Protein AF-A0A328L200-F1 (afdb_monomer_lite)

Structure (mmCIF, N/CA/C/O backbone):
data_AF-A0A328L200-F1
#
_entry.id   AF-A0A328L200-F1
#
loop_
_atom_site.group_PDB
_atom_site.id
_atom_site.type_symbol
_atom_site.label_atom_id
_atom_site.label_alt_id
_atom_site.label_comp_id
_atom_site.label_asym_id
_atom_site.label_entity_id
_atom_site.label_seq_id
_atom_site.pdbx_PDB_ins_code
_atom_site.Cartn_x
_atom_site.Cartn_y
_atom_site.Cartn_z
_atom_site.occupancy
_atom_site.B_iso_or_equiv
_atom_site.auth_seq_id
_atom_site.auth_comp_id
_atom_site.auth_asym_id
_atom_site.auth_atom_id
_atom_site.pdbx_PDB_model_num
ATOM 1 N N . MET A 1 1 ? -6.856 -6.385 -17.277 1.00 74.69 1 MET A N 1
ATOM 2 C CA . MET A 1 1 ? -5.561 -6.654 -17.937 1.00 74.69 1 MET A CA 1
ATOM 3 C C . MET A 1 1 ? -5.265 -5.537 -18.916 1.00 74.69 1 MET A C 1
ATOM 5 O O . MET A 1 1 ? -6.161 -5.166 -19.666 1.00 74.69 1 MET A O 1
ATOM 9 N N . LEU A 1 2 ? -4.038 -5.025 -18.912 1.00 84.19 2 LEU A N 1
ATOM 10 C CA . LEU A 1 2 ? -3.545 -4.004 -19.835 1.00 84.19 2 LEU A CA 1
ATOM 11 C C . LEU A 1 2 ? -2.280 -4.549 -20.502 1.00 84.19 2 LEU A C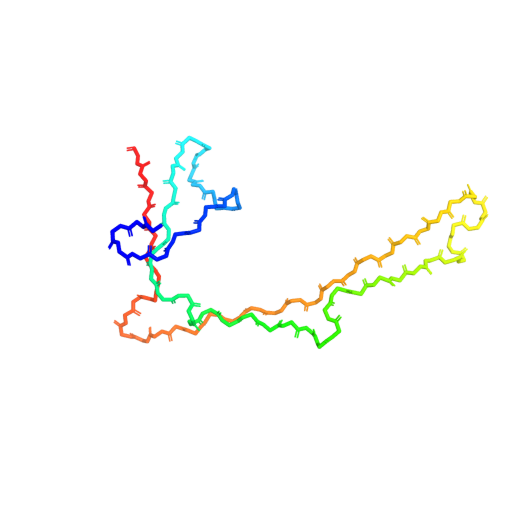 1
ATOM 13 O O . LEU A 1 2 ? -1.371 -4.989 -19.807 1.00 84.19 2 LEU A O 1
ATOM 17 N N . LEU A 1 3 ? -2.245 -4.587 -21.838 1.00 88.44 3 LEU A N 1
ATOM 18 C CA . LEU A 1 3 ? -1.119 -5.147 -22.611 1.00 88.44 3 LEU A CA 1
ATOM 19 C C . LEU A 1 3 ? -0.723 -6.588 -22.210 1.00 88.44 3 LEU A C 1
ATOM 21 O O . LEU A 1 3 ? 0.434 -6.972 -22.324 1.00 88.44 3 LEU A O 1
ATOM 25 N N . GLY A 1 4 ? -1.683 -7.388 -21.733 1.00 91.69 4 GLY A N 1
ATOM 26 C CA . GLY A 1 4 ? -1.440 -8.764 -21.276 1.00 91.69 4 GLY A CA 1
ATOM 27 C C . GLY A 1 4 ? -0.956 -8.897 -19.828 1.00 91.69 4 GLY A C 1
ATOM 28 O O . GLY A 1 4 ? -0.777 -10.019 -19.366 1.00 91.69 4 GLY A O 1
ATOM 29 N N . PHE A 1 5 ? -0.807 -7.791 -19.092 1.00 90.62 5 PHE A N 1
ATOM 30 C CA . PHE A 1 5 ? -0.413 -7.792 -17.681 1.00 90.62 5 PHE A CA 1
ATOM 31 C C . PHE A 1 5 ? -1.605 -7.512 -16.746 1.00 90.62 5 PHE A C 1
ATOM 33 O O . PHE A 1 5 ? -2.570 -6.839 -17.149 1.00 90.62 5 PHE A O 1
ATOM 40 N N . PRO A 1 6 ? -1.576 -8.021 -15.496 1.00 92.06 6 PRO A N 1
ATOM 41 C CA . PRO A 1 6 ? -2.496 -7.595 -14.446 1.00 92.06 6 PRO A CA 1
ATOM 42 C C . PRO A 1 6 ? -2.429 -6.077 -14.260 1.00 92.06 6 PRO A C 1
ATOM 44 O O . PRO A 1 6 ? -1.364 -5.476 -14.368 1.00 92.06 6 PRO A O 1
ATOM 47 N N . LEU A 1 7 ? -3.583 -5.465 -14.017 1.00 90.62 7 LEU A N 1
ATOM 48 C CA . LEU A 1 7 ? -3.704 -4.031 -13.780 1.00 90.62 7 LEU A CA 1
ATOM 49 C C . LEU A 1 7 ? -4.484 -3.847 -12.487 1.00 90.62 7 LEU A C 1
ATOM 51 O O . LEU A 1 7 ? -5.555 -4.441 -12.353 1.00 90.62 7 LEU A O 1
ATOM 55 N N . ASP A 1 8 ? -3.959 -3.003 -11.610 1.00 91.25 8 ASP A N 1
ATOM 56 C CA . ASP A 1 8 ? -4.656 -2.494 -10.438 1.00 91.25 8 ASP A CA 1
ATOM 57 C C . ASP A 1 8 ? -4.718 -0.963 -10.511 1.00 91.25 8 ASP A C 1
ATOM 59 O O . ASP A 1 8 ? -3.757 -0.320 -10.942 1.00 91.25 8 ASP A O 1
ATOM 63 N N . CYS A 1 9 ? -5.863 -0.389 -10.146 1.00 89.75 9 CYS A N 1
ATOM 64 C CA . CYS A 1 9 ? -6.113 1.049 -10.209 1.00 89.75 9 CYS A CA 1
ATOM 65 C C . CYS A 1 9 ? -6.367 1.566 -8.794 1.00 89.75 9 CYS A C 1
ATOM 67 O O . CYS A 1 9 ? -7.306 1.125 -8.137 1.00 89.75 9 CYS A O 1
ATOM 69 N N . THR A 1 10 ? -5.558 2.525 -8.345 1.00 89.38 10 THR A N 1
ATOM 70 C CA . THR A 1 10 ? -5.636 3.073 -6.988 1.00 89.38 10 THR A CA 1
ATOM 71 C C . THR A 1 10 ? -5.482 4.588 -6.983 1.00 89.38 10 THR A C 1
ATOM 73 O O . THR A 1 10 ? -4.638 5.138 -7.690 1.00 89.38 10 THR A O 1
ATOM 76 N N . ASP A 1 11 ? -6.256 5.249 -6.126 1.00 88.56 11 ASP A N 1
ATOM 77 C CA . ASP A 1 11 ? -6.176 6.696 -5.890 1.00 88.56 11 ASP A CA 1
ATOM 78 C C . ASP A 1 11 ? -5.010 7.075 -4.958 1.00 88.56 11 ASP A C 1
ATOM 80 O O . ASP A 1 11 ? -4.705 8.254 -4.761 1.00 88.56 11 ASP A O 1
ATOM 84 N N . ALA A 1 12 ? -4.347 6.081 -4.354 1.00 87.69 12 ALA A N 1
ATOM 85 C CA . ALA A 1 12 ? -3.206 6.302 -3.468 1.00 87.69 12 ALA A CA 1
ATOM 86 C C . ALA A 1 12 ? -1.970 6.819 -4.223 1.00 87.69 12 ALA A C 1
ATOM 88 O O . ALA A 1 12 ? -1.110 7.484 -3.643 1.00 87.69 12 ALA A O 1
ATOM 89 N N . VAL A 1 13 ? -1.876 6.520 -5.520 1.00 85.69 13 VAL A N 1
ATOM 90 C CA . VAL A 1 13 ? -0.774 6.952 -6.373 1.00 85.69 13 VAL A CA 1
ATOM 91 C C . VAL A 1 13 ? -1.050 8.363 -6.893 1.00 85.69 13 VAL A C 1
ATOM 93 O O . VAL A 1 13 ? -1.998 8.585 -7.641 1.00 85.69 13 VAL A O 1
ATOM 96 N N . LYS A 1 14 ? -0.185 9.319 -6.533 1.00 84.75 14 LYS A N 1
ATOM 97 C CA . LYS A 1 14 ? -0.299 10.723 -6.955 1.00 84.75 14 LYS A CA 1
ATOM 98 C C . LYS A 1 14 ? 0.869 11.158 -7.837 1.00 84.75 14 LYS A C 1
ATOM 100 O O . LYS A 1 14 ? 2.028 10.822 -7.577 1.00 84.75 14 LYS A O 1
ATOM 105 N N . GLY A 1 15 ? 0.546 11.902 -8.892 1.00 83.56 15 GLY A N 1
ATOM 106 C CA . GLY A 1 15 ? 1.520 12.569 -9.753 1.00 83.56 15 GLY A CA 1
ATOM 107 C C . GLY A 1 15 ? 1.996 13.891 -9.172 1.00 83.56 15 GLY A C 1
ATOM 108 O O . GLY A 1 15 ? 1.612 14.289 -8.073 1.00 83.56 15 GLY A O 1
ATOM 109 N N . SER A 1 16 ? 2.818 14.606 -9.937 1.00 85.44 16 SER A N 1
ATOM 110 C CA . SER A 1 16 ? 3.231 15.967 -9.581 1.00 85.44 16 SER A CA 1
ATOM 111 C C . SER A 1 16 ? 2.062 16.961 -9.489 1.00 85.44 16 SER A C 1
ATOM 113 O O . SER A 1 16 ? 2.191 17.997 -8.845 1.00 85.44 16 SER A O 1
ATOM 115 N N . ALA A 1 17 ? 0.946 16.672 -10.162 1.00 84.25 17 ALA A N 1
ATOM 116 C CA . ALA A 1 17 ? -0.293 17.442 -10.122 1.00 84.25 17 ALA A CA 1
ATOM 117 C C . ALA A 1 17 ? -1.499 16.490 -10.145 1.00 84.25 17 ALA A C 1
ATOM 119 O O . ALA A 1 17 ? -1.404 15.399 -10.706 1.00 84.25 17 ALA A O 1
ATOM 120 N N . ASP A 1 18 ? -2.638 16.922 -9.597 1.00 81.19 18 ASP A N 1
ATOM 121 C CA . ASP A 1 18 ? -3.844 16.084 -9.460 1.00 81.19 18 ASP A CA 1
ATOM 122 C C . ASP A 1 18 ? -4.448 15.631 -10.802 1.00 81.19 18 ASP A C 1
ATOM 124 O O . ASP A 1 18 ? -5.197 14.661 -10.855 1.00 81.19 18 ASP A O 1
ATOM 128 N N . SER A 1 19 ? -4.117 16.310 -11.904 1.00 82.00 19 SER A N 1
ATOM 129 C CA . SER A 1 19 ? -4.578 15.960 -13.252 1.00 82.00 19 SER A CA 1
ATOM 130 C C . SER A 1 19 ? -3.672 14.966 -13.986 1.00 82.00 19 SER A C 1
ATOM 132 O O . SER A 1 19 ? -3.979 14.594 -15.116 1.00 82.00 19 SER A O 1
ATOM 134 N N . VAL A 1 20 ? -2.531 14.589 -13.401 1.00 87.44 20 VAL A N 1
ATOM 135 C CA . VAL A 1 20 ? -1.509 13.762 -14.055 1.00 87.44 20 VAL A CA 1
ATOM 136 C C . VAL A 1 20 ? -1.679 12.309 -13.636 1.00 87.44 20 VAL A C 1
ATOM 138 O O . VAL A 1 20 ? -1.547 11.969 -12.460 1.00 87.44 20 VAL A O 1
ATOM 141 N N . ALA A 1 21 ? -1.921 11.439 -14.615 1.00 85.50 21 ALA A N 1
ATOM 142 C CA . ALA A 1 21 ? -1.965 10.002 -14.389 1.00 85.50 21 ALA A CA 1
ATOM 143 C C . ALA A 1 21 ? -0.545 9.440 -14.230 1.00 85.50 21 ALA A C 1
ATOM 145 O O . ALA A 1 21 ? 0.351 9.736 -15.030 1.00 85.50 21 ALA A O 1
ATOM 146 N N . VAL A 1 22 ? -0.353 8.597 -13.216 1.00 90.44 22 VAL A N 1
ATOM 147 C CA . VAL A 1 22 ? 0.919 7.920 -12.945 1.00 90.44 22 VAL A CA 1
ATOM 148 C C . VAL A 1 22 ? 0.733 6.421 -13.083 1.00 90.44 22 VAL A C 1
ATOM 150 O O . VAL A 1 22 ? -0.193 5.843 -12.520 1.00 90.44 22 VAL A O 1
ATOM 153 N N . PHE A 1 23 ? 1.658 5.792 -13.794 1.00 90.50 23 PHE A N 1
ATOM 154 C CA . PHE A 1 23 ? 1.717 4.353 -13.972 1.00 90.50 23 PHE A CA 1
ATOM 155 C C . PHE A 1 23 ? 2.973 3.809 -13.311 1.00 90.50 23 PHE A C 1
ATOM 157 O O . PHE A 1 23 ? 4.072 4.327 -13.525 1.00 90.50 23 PHE A O 1
ATOM 164 N N . TYR A 1 24 ? 2.801 2.737 -12.546 1.00 90.31 24 TYR A N 1
ATOM 165 C CA . TYR A 1 24 ? 3.897 1.893 -12.098 1.00 90.31 24 TYR A CA 1
ATOM 166 C C . TYR A 1 24 ? 3.812 0.552 -12.817 1.00 90.31 24 TYR A C 1
ATOM 168 O O . TYR A 1 24 ? 2.750 -0.066 -12.862 1.00 90.31 24 TYR A O 1
ATOM 176 N N . PHE A 1 25 ? 4.924 0.116 -13.398 1.00 90.75 25 PHE A N 1
ATOM 177 C CA . PHE A 1 25 ? 4.999 -1.142 -14.131 1.00 90.75 25 PHE A CA 1
ATOM 178 C C . PHE A 1 25 ? 6.308 -1.860 -13.823 1.00 90.75 25 PHE A C 1
ATOM 180 O O . PHE A 1 25 ? 7.381 -1.275 -13.943 1.00 90.75 25 PHE A O 1
ATOM 187 N N . GLY A 1 26 ? 6.224 -3.125 -13.429 1.00 89.06 26 GLY A N 1
ATOM 188 C CA . GLY A 1 26 ? 7.381 -3.931 -13.063 1.00 89.06 26 GLY A CA 1
ATOM 189 C C . GLY A 1 26 ? 6.983 -5.118 -12.201 1.00 89.06 26 GLY A C 1
ATOM 190 O O . GLY A 1 26 ? 5.801 -5.462 -12.111 1.00 89.06 26 GLY A O 1
ATOM 191 N N . ASP A 1 27 ? 7.974 -5.730 -11.562 1.00 87.94 27 ASP A N 1
ATOM 192 C CA . ASP A 1 27 ? 7.756 -6.855 -10.660 1.00 87.94 27 ASP A CA 1
ATOM 193 C C . ASP A 1 27 ? 7.646 -6.372 -9.209 1.00 87.94 27 ASP A C 1
ATOM 195 O O . ASP A 1 27 ? 8.636 -6.054 -8.546 1.00 87.94 27 ASP A O 1
ATOM 199 N N . PHE A 1 28 ? 6.412 -6.333 -8.706 1.00 88.19 28 PHE A N 1
ATOM 200 C CA . PHE A 1 28 ? 6.127 -5.959 -7.322 1.00 88.19 28 PHE A CA 1
ATOM 201 C C . PHE A 1 28 ? 6.446 -7.065 -6.310 1.00 88.19 28 PHE A C 1
ATOM 203 O O . PHE A 1 28 ? 6.417 -6.796 -5.114 1.00 88.19 28 PHE A O 1
ATOM 210 N N . SER A 1 29 ? 6.819 -8.275 -6.740 1.00 86.00 29 SER A N 1
ATOM 211 C CA . SER A 1 29 ? 7.214 -9.366 -5.832 1.00 86.00 29 SER A CA 1
ATOM 212 C C . SER A 1 29 ? 8.491 -9.041 -5.045 1.00 86.00 29 SER A C 1
ATOM 214 O O . SER A 1 29 ? 8.739 -9.618 -3.989 1.00 86.00 29 SER A O 1
ATOM 216 N N . PHE A 1 30 ? 9.292 -8.084 -5.528 1.00 84.56 30 PHE A N 1
ATOM 217 C CA . PHE A 1 30 ? 10.453 -7.536 -4.817 1.00 84.56 30 PHE A CA 1
ATOM 218 C C . PHE A 1 30 ? 10.079 -6.585 -3.670 1.00 84.56 30 PHE A C 1
ATOM 220 O O . PHE A 1 30 ? 10.932 -6.256 -2.839 1.00 84.56 30 PHE A O 1
ATOM 227 N N . PHE A 1 31 ? 8.827 -6.124 -3.625 1.00 86.06 31 PHE A N 1
ATOM 228 C CA . PHE A 1 31 ? 8.284 -5.358 -2.515 1.00 86.06 31 PHE A CA 1
ATOM 229 C C . PHE A 1 31 ? 7.640 -6.323 -1.521 1.00 86.06 31 PHE A C 1
ATOM 231 O O . PHE A 1 31 ? 6.525 -6.802 -1.716 1.00 86.06 31 PHE A O 1
ATOM 238 N N . VAL A 1 32 ? 8.368 -6.633 -0.451 1.00 87.00 32 VAL A N 1
ATOM 239 C CA . VAL A 1 32 ? 7.889 -7.550 0.582 1.00 87.00 32 VAL A CA 1
ATOM 240 C C . VAL A 1 32 ? 7.281 -6.728 1.707 1.00 87.00 32 VAL A C 1
ATOM 242 O O . VAL A 1 32 ? 7.987 -5.987 2.394 1.00 87.00 32 VAL A O 1
ATOM 245 N N . ILE A 1 33 ? 5.972 -6.878 1.891 1.00 87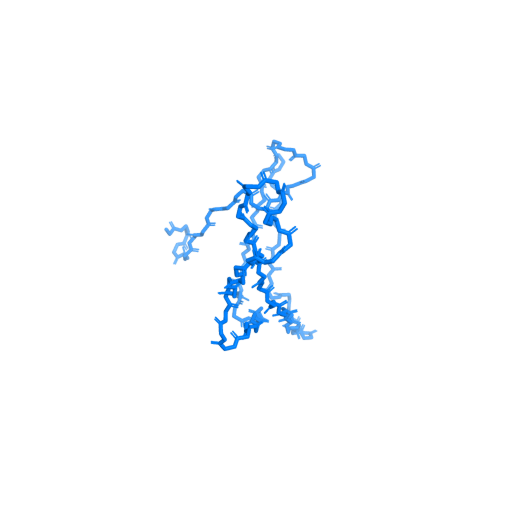.81 33 ILE A N 1
ATOM 246 C CA . ILE A 1 33 ? 5.247 -6.340 3.041 1.00 87.81 33 ILE A CA 1
ATOM 247 C C . ILE A 1 33 ? 5.180 -7.443 4.093 1.00 87.81 33 ILE A C 1
ATOM 249 O O . ILE A 1 33 ? 4.703 -8.545 3.819 1.00 87.81 33 ILE A O 1
ATOM 253 N N . GLN A 1 34 ? 5.695 -7.152 5.280 1.00 85.25 34 GLN A N 1
ATOM 254 C CA . GLN A 1 34 ? 5.573 -7.985 6.464 1.00 85.25 34 GLN A CA 1
ATOM 255 C C . GLN A 1 34 ? 4.498 -7.386 7.362 1.00 85.25 34 GLN A C 1
ATOM 257 O O . GLN A 1 34 ? 4.598 -6.248 7.816 1.00 85.25 34 GLN A O 1
ATOM 262 N N . GLU A 1 35 ? 3.463 -8.172 7.609 1.00 84.25 35 GLU A N 1
ATOM 263 C CA . GLU A 1 35 ? 2.407 -7.842 8.555 1.00 84.25 35 GLU A CA 1
ATOM 264 C C . GLU A 1 35 ? 2.577 -8.707 9.805 1.00 84.25 35 GLU A C 1
ATOM 266 O O . GLU A 1 35 ? 3.058 -9.845 9.727 1.00 84.25 35 GLU A O 1
ATOM 271 N N . ASN A 1 36 ? 2.209 -8.165 10.967 1.00 80.62 36 ASN A N 1
ATOM 272 C CA . ASN A 1 36 ? 2.132 -8.964 12.184 1.00 80.62 36 ASN A CA 1
ATOM 273 C C . ASN A 1 36 ? 1.163 -10.143 11.971 1.00 80.62 36 ASN A C 1
ATOM 275 O O . ASN A 1 36 ? 0.169 -10.011 11.261 1.00 80.62 36 ASN A O 1
ATOM 279 N N . SER A 1 37 ? 1.401 -11.292 12.607 1.00 79.06 37 SER A N 1
ATOM 280 C CA . SER A 1 37 ? 0.550 -12.478 12.418 1.00 79.06 37 SER A CA 1
ATOM 281 C C . SER A 1 37 ? -0.908 -12.255 12.826 1.00 79.06 37 SER A C 1
ATOM 283 O O . SER A 1 37 ? -1.791 -12.968 12.358 1.00 79.06 37 SER A O 1
ATOM 285 N N . GLU A 1 38 ? -1.149 -11.289 13.714 1.00 80.62 38 GLU A N 1
ATOM 286 C CA . GLU A 1 38 ? -2.485 -10.916 14.186 1.00 80.62 38 GLU A CA 1
ATOM 287 C C . GLU A 1 38 ? -3.186 -9.897 13.267 1.00 80.62 38 GLU A C 1
ATOM 289 O O . GLU A 1 38 ? -4.410 -9.789 13.304 1.00 80.62 38 GLU A O 1
ATOM 294 N N . GLY A 1 39 ? -2.440 -9.210 12.389 1.00 84.88 39 GLY A N 1
ATOM 295 C CA . GLY A 1 39 ? -2.964 -8.204 11.463 1.00 84.88 39 GLY A CA 1
ATOM 296 C C . GLY A 1 39 ? -3.523 -6.962 12.164 1.00 84.88 39 GLY A C 1
ATOM 297 O O . GLY A 1 39 ? -2.887 -6.384 13.044 1.00 84.88 39 GLY A O 1
ATOM 298 N N . LEU A 1 40 ? -4.720 -6.531 11.752 1.00 88.88 40 LEU A N 1
ATOM 299 C CA . LEU A 1 40 ? -5.440 -5.417 12.373 1.00 88.88 40 LEU A CA 1
ATOM 300 C C . LEU A 1 40 ? -5.968 -5.809 13.760 1.00 88.88 40 LEU A C 1
ATOM 302 O O . LEU A 1 40 ? -6.915 -6.590 13.879 1.00 88.88 40 LEU A O 1
ATOM 306 N N . GLU A 1 41 ? -5.437 -5.173 14.796 1.00 89.06 41 GLU A N 1
ATOM 307 C CA . GLU A 1 41 ? -5.881 -5.350 16.173 1.00 89.06 41 GLU A CA 1
ATOM 308 C C . GLU A 1 41 ? -6.900 -4.269 16.560 1.00 89.06 41 GLU A C 1
ATOM 310 O O . GLU A 1 41 ? -6.739 -3.078 16.269 1.00 89.06 41 GLU A O 1
ATOM 315 N N . ILE A 1 42 ? -7.976 -4.698 17.229 1.00 90.69 42 ILE A N 1
ATOM 316 C CA . ILE A 1 42 ? -9.043 -3.823 17.725 1.00 90.69 42 ILE A CA 1
ATOM 317 C C . ILE A 1 42 ? -9.110 -3.947 19.245 1.00 90.69 42 ILE A C 1
ATOM 319 O O . ILE A 1 42 ? -9.535 -4.966 19.789 1.00 90.69 42 ILE A O 1
ATOM 323 N N . GLU A 1 43 ? -8.744 -2.872 19.934 1.00 89.12 43 GLU A N 1
ATOM 324 C CA . GLU A 1 43 ? -8.794 -2.763 21.388 1.00 89.12 43 GLU A CA 1
ATOM 325 C C . GLU A 1 43 ? -9.988 -1.887 21.805 1.00 89.12 43 GLU A C 1
ATOM 327 O O . GLU A 1 43 ? -10.097 -0.718 21.424 1.00 89.12 43 GLU A O 1
ATOM 332 N N . ILE A 1 44 ? -10.905 -2.449 22.601 1.00 89.88 44 ILE A N 1
ATOM 333 C CA . ILE A 1 44 ? -12.041 -1.702 23.161 1.00 89.88 44 ILE A CA 1
ATOM 334 C C . ILE A 1 44 ? -11.588 -1.004 24.445 1.00 89.88 44 ILE A C 1
ATOM 336 O O . ILE A 1 44 ? -11.332 -1.652 25.462 1.00 89.88 44 ILE A O 1
ATOM 340 N N . MET A 1 45 ? -11.572 0.326 24.431 1.00 86.50 45 MET A N 1
ATOM 341 C CA . MET A 1 45 ? -11.132 1.162 25.548 1.00 86.50 45 MET A CA 1
ATOM 342 C C . MET A 1 45 ? -12.265 1.384 26.555 1.00 86.50 45 MET A C 1
ATOM 344 O O . MET A 1 45 ? -12.822 2.477 26.666 1.00 86.50 45 MET A O 1
ATOM 348 N N . LYS A 1 46 ? -12.624 0.325 27.288 1.00 78.25 46 LYS A N 1
ATOM 349 C CA . LYS A 1 46 ? -13.788 0.316 28.192 1.00 78.25 46 LYS A CA 1
ATOM 350 C C . LYS A 1 46 ? -13.713 1.370 29.295 1.00 78.25 46 LYS A C 1
ATOM 352 O O . LYS A 1 46 ? -14.741 1.931 29.632 1.00 78.25 46 LYS A O 1
ATOM 357 N N . GLU A 1 47 ? -12.531 1.641 29.845 1.00 82.44 47 GLU A N 1
ATOM 358 C CA . GLU A 1 47 ? -12.381 2.509 31.024 1.00 82.44 47 GLU A CA 1
ATOM 359 C C . GLU A 1 47 ? -12.188 3.992 30.679 1.00 82.44 47 GLU A C 1
ATOM 361 O O . GLU A 1 47 ? -12.666 4.862 31.404 1.00 82.44 47 GLU A O 1
ATOM 366 N N . MET A 1 48 ? -11.535 4.294 29.553 1.00 81.31 48 MET A N 1
ATOM 367 C CA . MET A 1 48 ? -11.106 5.657 29.212 1.00 81.31 48 MET A CA 1
ATOM 368 C C . MET A 1 48 ? -12.276 6.620 28.951 1.00 81.31 48 MET A C 1
ATOM 370 O O . MET A 1 48 ? -12.148 7.818 29.191 1.00 81.31 48 MET A O 1
ATOM 374 N N . TYR A 1 49 ? -13.424 6.096 28.511 1.00 83.69 49 TYR A N 1
ATOM 375 C CA . TYR A 1 49 ? -14.582 6.889 28.082 1.00 83.69 49 TYR A CA 1
ATOM 376 C C . TYR A 1 49 ? -15.839 6.693 28.950 1.00 83.69 49 TYR A C 1
ATOM 378 O O . TYR A 1 49 ? -16.895 7.251 28.644 1.00 83.69 49 TYR A O 1
ATOM 386 N N . MET A 1 50 ? -15.743 5.973 30.078 1.00 82.06 50 MET A N 1
ATOM 387 C CA . MET A 1 50 ? -16.910 5.698 30.938 1.00 82.06 50 MET A CA 1
ATOM 388 C C . MET A 1 50 ? -17.578 6.963 31.485 1.00 82.06 50 MET A C 1
ATOM 390 O O . MET A 1 50 ? -18.801 7.019 31.576 1.00 82.06 50 MET A O 1
ATOM 394 N N . ASN A 1 51 ? -16.796 7.998 31.805 1.00 85.94 51 ASN A N 1
ATOM 395 C CA . ASN A 1 51 ? -17.324 9.243 32.376 1.00 85.94 51 ASN A CA 1
ATOM 396 C C . ASN A 1 51 ? -18.102 10.101 31.366 1.00 85.94 51 ASN A C 1
ATOM 398 O O . ASN A 1 51 ? -18.797 11.029 31.770 1.00 85.94 51 ASN A O 1
ATOM 402 N N . VAL A 1 52 ? -17.973 9.809 30.070 1.00 88.94 52 VAL A N 1
ATOM 403 C CA . VAL A 1 52 ? -18.577 10.587 28.978 1.00 88.94 52 VAL A CA 1
ATOM 404 C C . VAL A 1 52 ? -19.693 9.807 28.267 1.00 88.94 52 VAL A C 1
ATOM 406 O O . VAL A 1 52 ? -20.334 10.342 27.372 1.00 88.94 52 VAL A O 1
ATOM 409 N N . ASN A 1 53 ? -19.978 8.568 28.700 1.00 85.56 53 ASN A N 1
ATOM 410 C CA . ASN A 1 53 ? -20.918 7.641 28.054 1.00 85.56 53 ASN A CA 1
ATOM 411 C C . ASN A 1 53 ? -20.584 7.380 26.569 1.00 85.56 53 ASN A C 1
ATOM 413 O O . ASN A 1 53 ? -21.470 7.291 25.718 1.00 85.56 53 ASN A O 1
ATOM 417 N N . GLU A 1 54 ? -19.292 7.256 26.266 1.00 88.56 54 GLU A N 1
ATOM 418 C CA . GLU A 1 54 ? -18.774 6.961 24.928 1.00 88.56 54 GLU A CA 1
ATOM 419 C C . GLU A 1 54 ? -18.003 5.630 24.926 1.00 88.56 54 GLU A C 1
ATOM 421 O O . GLU A 1 54 ? -17.558 5.145 25.968 1.00 88.56 54 GLU A O 1
ATOM 426 N N . VAL A 1 55 ? -17.840 5.025 23.744 1.00 86.12 55 VAL A N 1
ATOM 427 C CA . VAL A 1 55 ? -17.048 3.799 23.554 1.00 86.12 55 VAL A CA 1
ATOM 428 C C . VAL A 1 55 ? -15.839 4.124 22.690 1.00 86.12 55 VAL A C 1
ATOM 430 O O . VAL A 1 55 ? -15.975 4.415 21.504 1.00 86.12 55 VAL A O 1
ATOM 433 N N . GLY A 1 56 ? -14.649 4.046 23.283 1.00 88.94 56 GLY A N 1
ATOM 434 C CA . GLY A 1 56 ? -13.397 4.172 22.547 1.00 88.94 56 GLY A CA 1
ATOM 435 C C . GLY A 1 56 ? -13.021 2.865 21.859 1.00 88.94 56 GLY A C 1
ATOM 436 O O . GLY A 1 56 ? -13.016 1.806 22.490 1.00 88.94 56 GLY A O 1
ATOM 437 N N . LEU A 1 57 ? -12.667 2.948 20.580 1.00 91.94 57 LEU A N 1
ATOM 438 C CA . LEU A 1 57 ? -12.067 1.855 19.822 1.00 91.94 57 LEU A CA 1
ATOM 439 C C . LEU A 1 57 ? -10.691 2.302 19.354 1.00 91.94 57 LEU A C 1
ATOM 441 O O . LEU A 1 57 ? -10.560 3.318 18.671 1.00 91.94 57 LEU A O 1
ATOM 445 N N . LYS A 1 58 ? -9.671 1.534 19.708 1.00 89.50 58 LYS A N 1
ATOM 446 C CA . LYS A 1 58 ? -8.314 1.740 19.228 1.00 89.50 58 LYS A CA 1
ATOM 447 C C . LYS A 1 58 ? -8.014 0.660 18.204 1.00 89.50 58 LYS A C 1
ATOM 449 O O . LYS A 1 58 ? -7.955 -0.519 18.536 1.00 89.50 58 LYS A O 1
ATOM 454 N N . LEU A 1 59 ? -7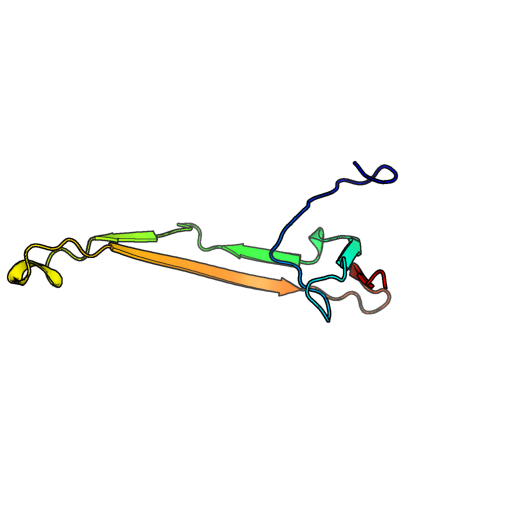.863 1.091 16.958 1.00 92.38 59 LEU A N 1
ATOM 455 C CA . LEU A 1 59 ? -7.480 0.237 15.845 1.00 92.38 59 LEU A CA 1
ATOM 456 C C . LEU A 1 59 ? -6.011 0.496 15.540 1.00 92.38 59 LEU A C 1
ATOM 458 O O . LEU A 1 59 ? -5.628 1.647 15.321 1.00 92.38 59 LEU A O 1
ATOM 462 N N . TYR A 1 60 ? -5.193 -0.548 15.530 1.00 89.75 60 TYR A N 1
ATOM 463 C CA . TYR A 1 60 ? -3.802 -0.435 15.115 1.00 89.75 60 TYR A CA 1
ATOM 464 C C . TYR A 1 60 ? -3.396 -1.639 14.274 1.00 89.75 60 TYR A C 1
ATOM 466 O O . TYR A 1 60 ? -3.865 -2.753 14.479 1.00 89.75 60 TYR A O 1
ATOM 474 N N . ASN A 1 61 ? -2.544 -1.385 13.288 1.00 88.56 61 ASN A N 1
ATOM 475 C CA . ASN A 1 61 ? -1.918 -2.412 12.472 1.00 88.56 61 ASN A CA 1
ATOM 476 C C . ASN A 1 61 ? -0.442 -2.041 12.324 1.00 88.56 61 ASN A C 1
ATOM 478 O O . ASN A 1 61 ? -0.125 -0.887 12.015 1.00 88.56 61 ASN A O 1
ATOM 482 N N . LEU A 1 62 ? 0.445 -2.999 12.585 1.00 85.12 62 LEU A N 1
ATOM 483 C CA . LEU A 1 62 ? 1.876 -2.835 12.394 1.00 85.12 62 LEU A CA 1
ATOM 484 C C . LEU A 1 62 ? 2.275 -3.478 11.067 1.00 85.12 62 LEU A C 1
ATOM 486 O O . LEU A 1 62 ? 2.290 -4.700 10.928 1.00 85.12 62 LEU A O 1
ATOM 490 N N . LEU A 1 63 ? 2.626 -2.620 10.115 1.00 87.69 63 LEU A N 1
ATOM 491 C CA . LEU A 1 63 ? 3.082 -3.001 8.786 1.00 87.69 63 LEU A CA 1
ATOM 492 C C . LEU A 1 63 ? 4.536 -2.562 8.625 1.00 87.69 63 LEU A C 1
ATOM 494 O O . LEU A 1 63 ? 4.850 -1.390 8.845 1.00 87.69 63 LEU A O 1
ATOM 498 N N . ASP A 1 64 ? 5.401 -3.487 8.218 1.00 86.25 64 ASP A N 1
ATOM 499 C CA . ASP A 1 64 ? 6.761 -3.190 7.774 1.00 86.25 64 ASP A CA 1
ATOM 500 C C . ASP A 1 64 ? 6.904 -3.537 6.290 1.00 86.25 64 ASP A C 1
ATOM 502 O O . ASP A 1 64 ? 6.345 -4.515 5.795 1.00 86.25 64 ASP A O 1
ATOM 506 N N . GLY A 1 65 ? 7.625 -2.710 5.547 1.00 86.31 65 GLY A N 1
ATOM 507 C CA . GLY A 1 65 ? 7.759 -2.835 4.103 1.00 86.31 65 GLY A CA 1
ATOM 508 C C . GLY A 1 65 ? 9.215 -2.718 3.702 1.00 86.31 65 GLY A C 1
ATOM 509 O O . GLY A 1 65 ? 9.851 -1.692 3.943 1.00 86.31 65 GLY A O 1
ATOM 510 N N . LYS A 1 66 ? 9.740 -3.744 3.030 1.00 82.38 66 LYS A N 1
ATOM 511 C CA . LYS A 1 66 ? 11.101 -3.732 2.497 1.00 82.38 66 LYS A CA 1
ATOM 512 C C . LYS A 1 66 ? 11.084 -3.874 0.985 1.00 82.38 66 LYS A C 1
ATOM 514 O O . LYS A 1 66 ? 10.626 -4.877 0.441 1.00 82.38 66 LYS A O 1
ATOM 519 N N . LEU A 1 67 ? 11.678 -2.891 0.314 1.00 79.44 67 LEU A N 1
ATOM 520 C CA . LEU A 1 67 ? 12.003 -2.992 -1.102 1.00 79.44 67 LEU A CA 1
ATOM 521 C C . LEU A 1 67 ? 13.378 -3.645 -1.264 1.00 79.44 67 LEU A C 1
ATOM 523 O O . LEU A 1 67 ? 14.389 -3.123 -0.789 1.00 79.44 67 LEU A O 1
ATOM 527 N N . ILE A 1 68 ? 13.411 -4.798 -1.926 1.00 76.38 68 ILE A N 1
ATOM 528 C CA . ILE A 1 68 ? 14.652 -5.482 -2.285 1.00 76.38 68 ILE A CA 1
ATOM 529 C C . ILE A 1 68 ? 15.085 -4.962 -3.657 1.00 76.38 68 ILE A C 1
ATOM 531 O O . ILE A 1 68 ? 14.484 -5.296 -4.674 1.00 76.38 68 ILE A O 1
ATOM 535 N N . TYR A 1 69 ? 16.114 -4.115 -3.684 1.00 70.50 69 TYR A N 1
ATOM 536 C CA . TYR A 1 69 ? 16.678 -3.614 -4.936 1.00 70.50 69 TYR A CA 1
ATOM 537 C C . TYR A 1 69 ? 17.573 -4.668 -5.591 1.00 70.50 69 TYR A C 1
ATOM 539 O O . TYR A 1 69 ? 18.408 -5.283 -4.927 1.00 70.50 69 TYR A O 1
ATOM 547 N N . SER A 1 70 ? 17.419 -4.834 -6.903 1.00 69.00 70 SER A N 1
ATOM 548 C CA . SER A 1 70 ? 18.422 -5.494 -7.737 1.00 69.00 70 SER A CA 1
ATOM 549 C C . SER A 1 70 ? 19.535 -4.493 -8.058 1.00 69.00 70 SER A C 1
ATOM 551 O O . SER A 1 70 ? 19.257 -3.330 -8.345 1.00 69.00 70 SER A O 1
ATOM 553 N N . GLU A 1 71 ? 20.796 -4.927 -8.012 1.00 70.56 71 GLU A N 1
ATOM 554 C CA . GLU A 1 71 ? 21.951 -4.068 -8.330 1.00 70.56 71 GLU A CA 1
ATOM 555 C C . GLU A 1 71 ? 22.061 -3.742 -9.829 1.00 70.56 71 GLU A C 1
ATOM 557 O O . GLU A 1 71 ? 22.751 -2.797 -10.205 1.00 70.56 71 GLU A O 1
ATOM 562 N N . VAL A 1 72 ? 21.398 -4.522 -10.690 1.00 77.00 72 VAL A N 1
ATOM 563 C CA . VAL A 1 72 ? 21.611 -4.487 -12.146 1.00 77.00 72 VAL A CA 1
ATOM 564 C C . VAL A 1 72 ? 20.467 -3.796 -12.891 1.00 77.00 72 VAL A C 1
ATOM 566 O O . VAL A 1 72 ? 20.716 -3.088 -13.864 1.00 77.00 72 VAL A O 1
ATOM 569 N N . GLU A 1 73 ? 19.219 -3.965 -12.440 1.00 72.81 73 GLU A N 1
ATOM 570 C CA . GLU A 1 73 ? 18.031 -3.465 -13.145 1.00 72.81 73 GLU A CA 1
ATOM 571 C C . GLU A 1 73 ? 16.996 -2.864 -12.181 1.00 72.81 73 GLU A C 1
ATOM 573 O O . GLU A 1 73 ? 16.798 -3.387 -11.079 1.00 72.81 73 GLU A O 1
ATOM 578 N N . PRO A 1 74 ? 16.306 -1.774 -12.573 1.00 77.44 74 PRO A N 1
ATOM 579 C CA . PRO A 1 74 ? 15.232 -1.205 -11.770 1.00 77.44 74 PRO A CA 1
ATOM 580 C C . PRO A 1 74 ? 14.032 -2.162 -11.726 1.00 77.44 74 PRO A C 1
ATOM 582 O O . PRO A 1 74 ? 13.521 -2.589 -12.757 1.00 77.44 74 PRO A O 1
ATOM 585 N N . THR A 1 75 ? 13.559 -2.469 -10.519 1.00 82.75 75 THR A N 1
ATOM 586 C CA . THR A 1 75 ? 12.466 -3.428 -10.279 1.00 82.75 75 THR A CA 1
ATOM 587 C C . THR A 1 75 ? 11.097 -2.914 -10.724 1.00 82.75 75 THR A C 1
ATOM 589 O O . THR A 1 75 ? 10.258 -3.695 -11.174 1.00 82.75 75 THR A O 1
ATOM 592 N N . VAL A 1 76 ? 10.863 -1.601 -10.623 1.00 88.25 76 VAL A N 1
ATOM 593 C CA . VAL A 1 76 ? 9.608 -0.953 -11.022 1.00 88.25 76 VAL A CA 1
ATOM 594 C C . VAL A 1 76 ? 9.902 0.352 -11.754 1.00 88.25 76 VAL A C 1
ATOM 596 O O . VAL A 1 76 ? 10.641 1.210 -11.269 1.00 88.25 76 VAL A O 1
ATOM 599 N N . TYR A 1 77 ? 9.274 0.524 -12.911 1.00 88.38 77 TYR A N 1
ATOM 600 C CA . TYR A 1 77 ? 9.299 1.752 -13.692 1.00 88.38 77 TYR A CA 1
ATOM 601 C C . TYR A 1 77 ? 8.128 2.651 -13.312 1.00 88.38 77 TYR A C 1
ATOM 603 O O . TYR A 1 77 ? 7.006 2.180 -13.133 1.00 88.38 77 TYR A O 1
ATOM 611 N N .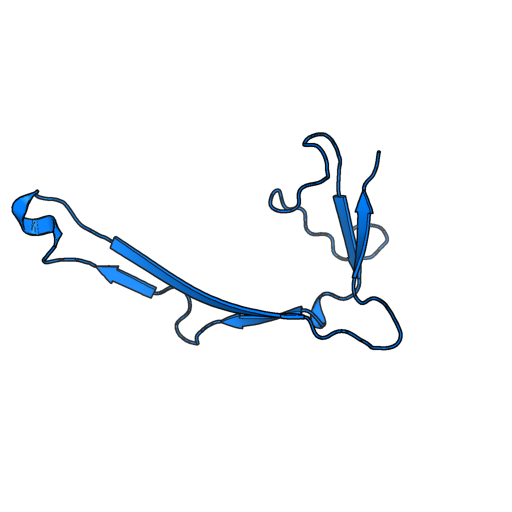 ARG A 1 78 ? 8.388 3.957 -13.239 1.00 89.81 78 ARG A N 1
ATOM 612 C CA . ARG A 1 78 ? 7.383 4.998 -13.004 1.00 89.81 78 ARG A CA 1
ATOM 613 C C . ARG A 1 78 ? 7.252 5.861 -14.253 1.00 89.81 78 ARG A C 1
ATOM 615 O O . ARG A 1 78 ? 8.248 6.410 -14.719 1.00 89.81 78 ARG A O 1
ATOM 622 N N . LEU A 1 79 ? 6.033 6.016 -14.755 1.00 90.00 79 LEU A N 1
ATOM 623 C CA . LEU A 1 79 ? 5.707 6.890 -15.879 1.00 90.00 79 LEU A CA 1
ATOM 624 C C . LEU A 1 79 ? 4.626 7.884 -15.460 1.00 90.00 79 LEU A C 1
ATOM 626 O O . LEU A 1 79 ? 3.567 7.483 -14.991 1.00 90.00 79 LEU A O 1
ATOM 630 N N . GLU A 1 80 ? 4.876 9.171 -15.674 1.00 89.56 80 GLU A N 1
ATOM 631 C CA . GLU A 1 80 ? 3.851 10.212 -15.573 1.00 89.56 80 GLU A CA 1
ATOM 632 C C . GLU A 1 80 ? 3.442 10.634 -16.985 1.00 89.56 80 GLU A C 1
ATOM 634 O O . GLU A 1 80 ? 4.295 11.036 -17.781 1.00 89.56 80 GLU A O 1
ATOM 639 N N . ILE A 1 81 ? 2.151 10.532 -17.305 1.00 83.94 81 ILE A N 1
ATOM 640 C CA . ILE A 1 81 ? 1.627 10.998 -18.592 1.00 83.94 81 ILE A CA 1
ATOM 641 C C . ILE A 1 81 ? 1.254 12.472 -18.442 1.00 83.94 81 ILE A C 1
ATOM 643 O O . ILE A 1 81 ? 0.325 12.803 -17.706 1.00 83.94 81 ILE A O 1
ATOM 647 N N . LYS A 1 82 ? 2.009 13.338 -19.124 1.00 69.50 82 LYS A N 1
ATOM 648 C CA . LYS A 1 82 ? 1.733 14.777 -19.221 1.00 69.50 82 LYS A CA 1
ATOM 649 C C . LYS A 1 82 ? 0.735 15.092 -20.323 1.00 69.50 82 LYS A C 1
ATOM 651 O O . LYS A 1 82 ? 0.812 14.430 -21.381 1.00 69.50 82 LYS A O 1
#

pLDDT: mean 85.28, std 5.46, range [69.0, 92.38]

Sequence (82 aa):
MLLGFPLDCTDAVKGSADSVAVFYFGDFSFFVIQENSEGLEIEIMKEMYMNVNEVGLKLYNLLDGKLIYSEVEPTVYRLEIK

Secondary structure (DSSP, 8-state):
-BTTB-----TT---SSTT-EEEEEE-GGGEEEEE-TT-SEEEEETTTTGGGT--EE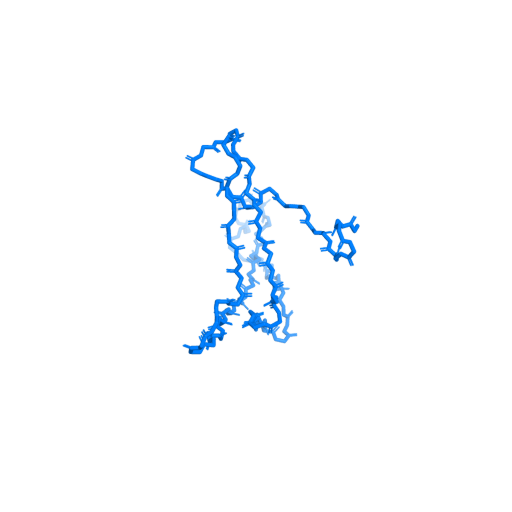EEE--EEEEE---SSS-SEEEEEE-

Radius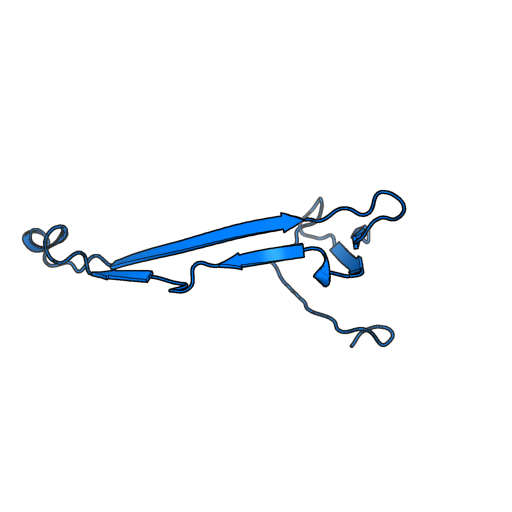 of gyration: 19.98 Å; chains: 1; bounding box: 43×30×55 Å

Foldseek 3Di:
DPPPDDDDDDPVDDDPDNPKDKDKDFDCVQKDKDWDPVAKDWDWPVPPCPVVPDIDIDIDTDIDIDRDDDPPDGGMDMDIDD